Protein AF-A0AB37XLH5-F1 (afdb_monomer)

Secondary structure (DSSP, 8-state):
----PPPGGGSPPHHHHHHHHHHHHHHHHHTT-EEEETTEEE-TTSHHHHHHHHT--EEETTEEES--S--B---STT-EEEETTEEEE---

Mean predicted aligned error: 6.24 Å

Foldseek 3Di:
DPDDDDPPVPDDDPVVVVVVVVVVCVVVVVVQWDDLDDPDTHHCPDLSVVCSVVVQWDADPVGIDNDPPDWADFDDAQTWTDGPPDIDGHHD

InterPro domains:
  IPR058240 Radical SAM superfamily [SSF102114] (2-92)

Organism: Staphylococcus aureus (NCBI:txid1280)

Structure (mmCIF, N/CA/C/O backbone):
data_AF-A0AB37XLH5-F1
#
_entry.id   AF-A0AB37XLH5-F1
#
loop_
_atom_site.group_PDB
_atom_site.id
_atom_site.type_symbol
_atom_site.label_atom_id
_atom_site.label_alt_id
_atom_site.label_comp_id
_atom_site.label_asym_id
_atom_site.label_entity_id
_atom_site.label_seq_id
_atom_site.pdbx_PDB_ins_code
_atom_site.Cartn_x
_atom_site.Cartn_y
_atom_site.Cartn_z
_atom_site.occupancy
_atom_site.B_iso_or_equiv
_atom_site.auth_seq_id
_atom_site.auth_comp_id
_atom_site.auth_asym_id
_atom_site.auth_atom_id
_atom_site.pdbx_PDB_model_num
ATOM 1 N N . ALA A 1 1 ? -10.855 24.651 6.270 1.00 47.16 1 ALA A N 1
ATOM 2 C CA . ALA A 1 1 ? -11.683 24.164 7.393 1.00 47.16 1 ALA A CA 1
ATOM 3 C C . ALA A 1 1 ? -10.800 23.305 8.291 1.00 47.16 1 ALA A C 1
ATOM 5 O O . ALA A 1 1 ? -10.146 22.412 7.773 1.00 47.16 1 ALA A O 1
ATOM 6 N N . ALA A 1 2 ? -10.693 23.605 9.589 1.00 56.81 2 ALA A N 1
ATOM 7 C CA . ALA A 1 2 ? -9.884 22.792 10.496 1.00 56.81 2 ALA A CA 1
ATOM 8 C C . ALA A 1 2 ? -10.633 21.484 10.780 1.00 56.81 2 ALA A C 1
ATOM 10 O O . ALA A 1 2 ? -11.664 21.496 11.452 1.00 56.81 2 ALA A O 1
ATOM 11 N N . GLN A 1 3 ? -10.152 20.371 10.223 1.00 66.25 3 GLN A N 1
ATOM 12 C CA . GLN A 1 3 ? -10.684 19.052 10.543 1.00 66.25 3 GLN A CA 1
ATOM 13 C C . GLN A 1 3 ? -10.527 18.828 12.047 1.00 66.25 3 GLN A C 1
ATOM 15 O O . GLN A 1 3 ? -9.420 18.867 12.588 1.00 66.25 3 GLN A O 1
ATOM 20 N N . ARG A 1 4 ? -11.658 18.672 12.737 1.00 76.12 4 ARG A N 1
ATOM 21 C CA . ARG A 1 4 ? -11.694 18.444 14.178 1.00 76.12 4 ARG A CA 1
ATOM 22 C C . ARG A 1 4 ? -11.021 17.097 14.441 1.00 76.12 4 ARG A C 1
ATOM 24 O O . ARG A 1 4 ? -11.536 16.063 14.024 1.00 76.12 4 ARG A O 1
ATOM 31 N N . LYS A 1 5 ? -9.836 17.134 15.055 1.00 80.31 5 LYS A N 1
ATOM 32 C CA . LYS A 1 5 ? -9.052 15.933 15.360 1.00 80.31 5 LYS A CA 1
ATOM 33 C C . LYS A 1 5 ? -9.861 15.012 16.278 1.00 80.31 5 LYS A C 1
ATOM 35 O O . LYS A 1 5 ? -10.573 15.493 17.163 1.00 80.31 5 LYS A O 1
ATOM 40 N N . ILE A 1 6 ? -9.750 13.707 16.041 1.00 87.31 6 ILE A N 1
ATOM 41 C CA . ILE A 1 6 ? -10.243 12.676 16.961 1.00 87.31 6 ILE A CA 1
ATOM 42 C C . ILE A 1 6 ? -9.522 12.888 18.296 1.00 87.31 6 ILE A C 1
ATOM 44 O O . ILE A 1 6 ? -8.341 13.241 18.299 1.00 87.31 6 ILE A O 1
ATOM 48 N N . LYS A 1 7 ? -10.231 12.758 19.420 1.00 91.75 7 LYS A N 1
ATOM 49 C CA . LYS A 1 7 ? -9.588 12.872 20.730 1.00 91.75 7 LYS A CA 1
ATOM 50 C C . LYS A 1 7 ? -8.696 11.654 20.932 1.00 91.75 7 LYS A C 1
ATOM 52 O O . LYS A 1 7 ? -9.125 10.545 20.641 1.00 91.75 7 LYS A O 1
ATOM 57 N N . ASP A 1 8 ? -7.515 11.845 21.506 1.00 89.62 8 ASP A N 1
ATOM 58 C CA . ASP A 1 8 ? -6.573 10.740 21.722 1.00 89.62 8 ASP A CA 1
ATOM 59 C C . ASP A 1 8 ? -7.172 9.606 22.569 1.00 89.62 8 ASP A C 1
ATOM 61 O O . ASP A 1 8 ? -6.878 8.442 22.331 1.00 89.62 8 ASP A O 1
ATOM 65 N N . ALA A 1 9 ? -8.070 9.938 23.503 1.00 92.81 9 ALA A N 1
ATOM 66 C CA . ALA A 1 9 ? -8.789 8.965 24.326 1.00 92.81 9 ALA A CA 1
ATOM 67 C C . ALA A 1 9 ? -9.781 8.081 23.542 1.00 92.81 9 ALA A C 1
ATOM 69 O O . ALA A 1 9 ? -10.153 7.021 24.032 1.00 92.81 9 ALA A O 1
ATOM 70 N N . ASP A 1 10 ? -10.201 8.512 22.349 1.00 92.94 10 ASP A N 1
ATOM 71 C CA . ASP A 1 10 ? -11.100 7.755 21.472 1.00 92.94 10 ASP A CA 1
ATOM 72 C C . ASP A 1 10 ? -10.309 6.876 20.475 1.00 92.94 10 ASP A C 1
ATOM 74 O O . ASP A 1 10 ? -10.905 6.135 19.692 1.00 92.94 10 ASP A O 1
ATOM 78 N N . LEU A 1 11 ? -8.97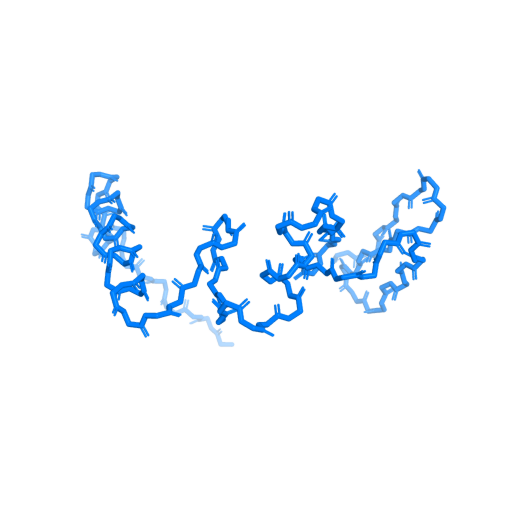0 6.967 20.457 1.00 93.88 11 LEU A N 1
ATOM 79 C CA . LEU A 1 11 ? -8.126 6.145 19.591 1.00 93.88 11 LEU A CA 1
ATOM 80 C C . LEU A 1 11 ? -7.931 4.743 20.191 1.00 93.88 11 LEU A C 1
ATOM 82 O O . LEU A 1 11 ? -7.734 4.618 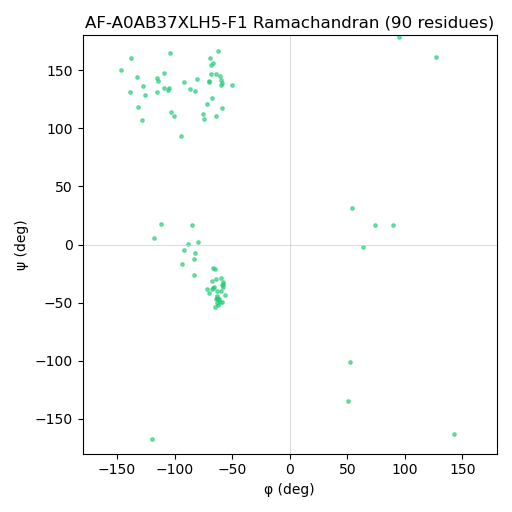21.401 1.00 93.88 11 LEU A O 1
ATOM 86 N N . PRO A 1 12 ? -7.903 3.685 19.360 1.00 95.12 12 PRO A N 1
ATOM 87 C CA . PRO A 1 12 ? -7.641 2.336 19.843 1.00 95.12 12 PRO A CA 1
ATOM 88 C C . PRO A 1 12 ? -6.225 2.219 20.417 1.00 95.12 12 PRO A C 1
ATOM 90 O O . PRO A 1 12 ? -5.273 2.836 19.916 1.00 95.12 12 PRO A O 1
ATOM 93 N N . SER A 1 13 ? -6.086 1.381 21.444 1.00 96.50 13 SER A N 1
ATOM 94 C CA . SER A 1 13 ? -4.792 0.998 22.004 1.00 96.50 13 SER A CA 1
ATOM 95 C C . SER A 1 13 ? -3.933 0.261 20.966 1.00 96.50 13 SER A C 1
ATOM 97 O O . SER A 1 13 ? -4.411 -0.161 19.910 1.00 96.50 13 SER A O 1
ATOM 99 N N . ALA A 1 14 ? -2.637 0.103 21.246 1.00 95.69 14 ALA A N 1
ATOM 100 C CA . ALA A 1 14 ? -1.746 -0.648 20.361 1.00 95.69 14 ALA A CA 1
ATOM 101 C C . ALA A 1 14 ? -2.199 -2.109 20.182 1.00 95.69 14 ALA A C 1
ATOM 103 O O . ALA A 1 14 ? -2.170 -2.614 19.066 1.00 95.69 14 ALA A O 1
ATOM 104 N N . GLU A 1 15 ? -2.664 -2.745 21.257 1.00 97.31 15 GLU A N 1
ATOM 105 C CA . GLU A 1 15 ? -3.211 -4.107 21.249 1.00 97.31 15 GLU A CA 1
ATOM 106 C C . GLU A 1 15 ? -4.478 -4.189 20.391 1.00 97.31 15 GLU A C 1
ATOM 108 O O . GLU A 1 15 ? -4.518 -4.951 19.433 1.00 97.31 15 GLU A O 1
ATOM 113 N N . GLN A 1 16 ? -5.439 -3.285 20.612 1.00 97.25 16 GLN A N 1
ATOM 114 C CA . GLN A 1 16 ? -6.672 -3.236 19.820 1.00 97.25 16 GLN A CA 1
ATOM 115 C C . GLN A 1 16 ? -6.403 -3.035 18.323 1.00 97.25 16 GLN A C 1
ATOM 117 O O . GLN A 1 16 ? -7.116 -3.576 17.485 1.00 97.25 16 GLN A O 1
ATOM 122 N N . LYS A 1 17 ? -5.371 -2.264 17.953 1.00 95.69 17 LYS A N 1
ATOM 123 C CA . LYS A 1 17 ? -4.974 -2.107 16.543 1.00 95.69 17 LYS A CA 1
ATOM 124 C C . LYS A 1 17 ? -4.457 -3.411 15.933 1.00 95.69 17 LYS A C 1
ATOM 126 O O . LYS A 1 17 ? -4.700 -3.644 14.751 1.00 95.69 17 LYS A O 1
ATOM 131 N N . LEU A 1 18 ? -3.740 -4.229 16.706 1.00 95.00 18 LEU A N 1
ATOM 132 C CA . LEU A 1 18 ? -3.258 -5.534 16.249 1.00 95.00 18 LEU A CA 1
ATOM 133 C C . LEU A 1 18 ? -4.412 -6.525 16.098 1.00 95.00 18 LEU A C 1
ATOM 135 O O . LEU A 1 18 ? -4.468 -7.209 15.078 1.00 95.00 18 LEU A O 1
ATOM 13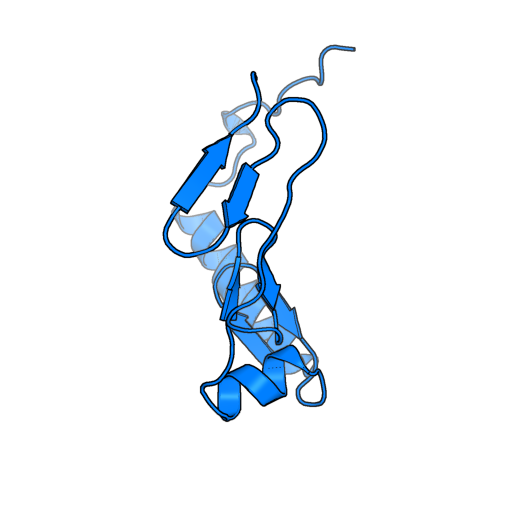9 N N . ASP A 1 19 ? -5.356 -6.529 17.039 1.00 97.31 19 ASP A N 1
ATOM 140 C CA . ASP A 1 19 ? -6.558 -7.365 16.961 1.00 97.31 19 ASP A CA 1
ATOM 141 C C . ASP A 1 19 ? -7.382 -7.014 15.716 1.00 97.31 19 ASP A C 1
ATOM 143 O O . ASP A 1 19 ? -7.678 -7.882 14.896 1.00 97.31 19 ASP A O 1
ATOM 147 N N . ILE A 1 20 ? -7.648 -5.719 15.497 1.00 96.00 20 ILE A N 1
ATOM 148 C CA . ILE A 1 20 ? -8.347 -5.229 14.298 1.00 96.00 20 ILE A CA 1
ATOM 149 C C . ILE A 1 20 ? -7.622 -5.672 13.023 1.00 96.00 20 ILE A C 1
ATOM 151 O O . ILE A 1 20 ? -8.268 -6.102 12.065 1.00 96.00 20 ILE A O 1
ATOM 155 N N . LEU A 1 21 ? -6.290 -5.574 12.982 1.00 93.81 21 LEU A N 1
ATOM 156 C CA . LEU A 1 21 ? -5.505 -5.990 11.820 1.00 93.81 21 LEU A CA 1
ATOM 157 C C . LEU A 1 21 ? -5.637 -7.498 11.569 1.00 93.81 21 LEU A C 1
ATOM 159 O O . LEU A 1 21 ? -5.885 -7.909 10.435 1.00 93.81 21 LEU A O 1
ATOM 163 N N . GLN A 1 22 ? -5.497 -8.317 12.611 1.00 94.81 22 GLN A N 1
ATOM 164 C CA . GLN A 1 22 ? -5.604 -9.768 12.508 1.00 94.81 22 GLN A CA 1
ATOM 165 C C . GLN A 1 22 ? -7.002 -10.198 12.046 1.00 94.81 22 GLN A C 1
ATOM 167 O O . GLN A 1 22 ? -7.126 -11.002 11.118 1.00 94.81 22 GLN A O 1
ATOM 172 N N . GLU A 1 23 ? -8.050 -9.631 12.644 1.00 96.69 23 GLU A N 1
ATOM 173 C CA . GLU A 1 23 ? -9.441 -9.892 12.266 1.00 96.69 23 GLU A CA 1
ATOM 174 C C . GLU A 1 23 ? -9.736 -9.446 10.833 1.00 96.69 23 GLU A C 1
ATOM 176 O O . GLU A 1 23 ? -10.409 -10.162 10.086 1.00 96.69 23 GLU A O 1
ATOM 181 N N . THR A 1 24 ? -9.197 -8.299 10.414 1.00 96.12 24 THR A N 1
ATOM 182 C CA . THR A 1 24 ? -9.343 -7.793 9.043 1.00 96.12 24 THR A CA 1
ATOM 183 C C . THR A 1 24 ? -8.693 -8.741 8.040 1.00 96.12 24 THR A C 1
ATOM 18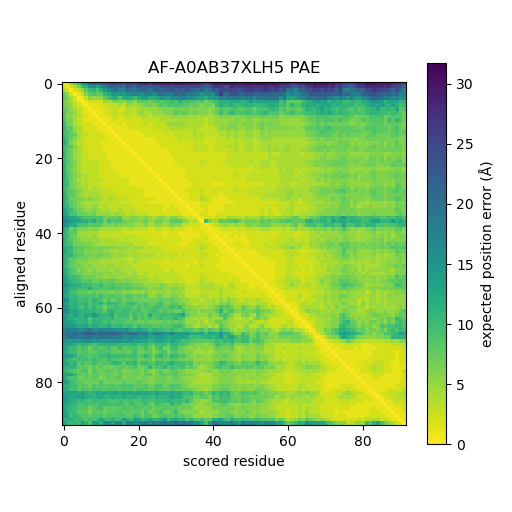5 O O . THR A 1 24 ? -9.320 -9.093 7.040 1.00 96.12 24 THR A O 1
ATOM 188 N N . ILE A 1 25 ? -7.469 -9.207 8.319 1.00 95.12 25 ILE A N 1
ATOM 189 C CA . ILE A 1 25 ? -6.773 -10.179 7.465 1.00 95.12 25 ILE A CA 1
ATOM 190 C C . ILE A 1 25 ? -7.601 -11.458 7.345 1.00 95.12 25 ILE A C 1
ATOM 192 O O . ILE A 1 25 ? -7.846 -11.918 6.229 1.00 95.12 25 ILE A O 1
ATOM 196 N N . ALA A 1 26 ? -8.064 -12.017 8.466 1.00 96.44 26 ALA A N 1
ATOM 197 C CA . ALA A 1 26 ? -8.857 -13.243 8.463 1.00 96.44 26 ALA A CA 1
ATOM 198 C C . ALA A 1 26 ? -10.168 -13.070 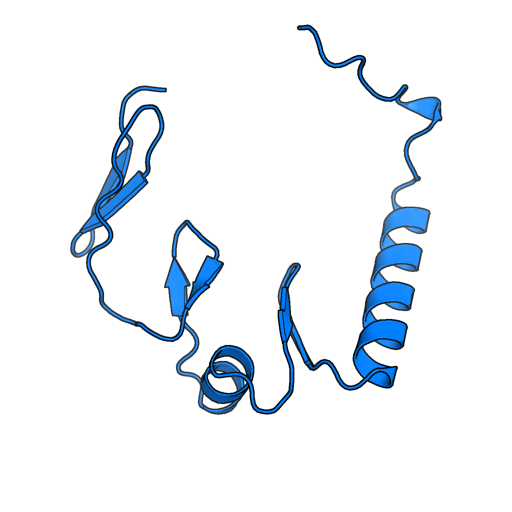7.679 1.00 96.44 26 ALA A C 1
ATOM 200 O O . ALA A 1 26 ? -10.493 -13.889 6.818 1.00 96.44 26 ALA A O 1
ATOM 201 N N . SER A 1 27 ? -10.881 -11.970 7.926 1.00 97.50 27 SER A N 1
ATOM 202 C CA . SER A 1 27 ? -12.157 -11.658 7.281 1.00 97.50 27 SER A CA 1
ATOM 203 C C . SER A 1 27 ? -12.004 -11.505 5.769 1.00 97.50 27 SER A C 1
ATOM 205 O O . SER A 1 27 ? -12.698 -12.184 5.012 1.00 97.50 27 SER A O 1
ATOM 207 N N . LEU A 1 28 ? -11.063 -10.677 5.308 1.00 96.94 28 LEU A N 1
ATOM 208 C CA . LEU A 1 28 ? -10.838 -10.456 3.878 1.00 96.94 28 LEU A CA 1
ATOM 209 C C . LEU A 1 28 ? -10.311 -11.712 3.178 1.00 96.94 28 LEU A C 1
ATOM 211 O O . LEU A 1 28 ? -10.755 -12.019 2.072 1.00 96.94 28 LEU A O 1
ATOM 215 N N . THR A 1 29 ? -9.453 -12.488 3.844 1.00 95.00 29 THR A N 1
ATOM 216 C CA . THR A 1 29 ? -8.986 -13.775 3.309 1.00 95.00 29 THR A CA 1
ATOM 217 C C . THR A 1 29 ? -10.143 -14.755 3.145 1.00 95.00 29 THR A C 1
ATOM 219 O O . THR A 1 29 ? -10.283 -15.372 2.091 1.00 95.00 29 THR A O 1
ATOM 222 N N . SER A 1 30 ? -11.034 -14.852 4.138 1.00 96.62 30 SER A N 1
ATOM 223 C CA . SER A 1 30 ? -12.237 -15.692 4.040 1.00 96.62 30 SER A CA 1
ATOM 224 C C . SER A 1 30 ? -13.205 -15.236 2.943 1.00 96.62 30 SER A C 1
ATOM 226 O O . SER A 1 30 ? -13.884 -16.062 2.338 1.00 96.62 30 SER A O 1
ATOM 228 N N . ALA A 1 31 ? -13.224 -13.935 2.640 1.00 97.25 31 ALA A N 1
ATOM 229 C CA . ALA A 1 31 ? -14.000 -13.354 1.550 1.00 97.25 31 ALA A CA 1
ATOM 230 C C . ALA A 1 31 ? -13.332 -13.524 0.169 1.00 97.25 31 ALA A C 1
ATOM 232 O O . ALA A 1 31 ? -13.874 -13.060 -0.834 1.00 97.25 31 ALA A O 1
ATOM 233 N N . GLY A 1 32 ? -12.177 -14.195 0.105 1.00 96.00 32 GLY A N 1
ATOM 234 C CA . GLY A 1 32 ? -11.483 -14.529 -1.135 1.00 96.00 32 GLY A CA 1
ATOM 235 C C . GLY A 1 32 ? -10.481 -13.481 -1.611 1.00 96.00 32 GLY A C 1
ATOM 236 O O . GLY A 1 32 ? -10.092 -13.528 -2.772 1.00 96.00 32 GLY A O 1
ATOM 237 N N . TYR A 1 33 ? -10.053 -12.548 -0.758 1.00 97.31 33 TYR A N 1
ATOM 238 C CA . TYR A 1 33 ? -8.958 -11.632 -1.076 1.00 97.31 33 TYR A CA 1
ATOM 239 C C . TYR A 1 33 ? -7.613 -12.200 -0.611 1.00 97.31 33 TYR A C 1
ATOM 241 O O . TYR A 1 33 ? -7.490 -12.749 0.479 1.00 97.31 33 TYR A O 1
ATOM 249 N N . GLN A 1 34 ? -6.575 -12.031 -1.421 1.00 94.75 34 GLN A N 1
ATOM 250 C CA . GLN A 1 34 ? -5.192 -12.307 -1.058 1.00 94.75 34 GLN A CA 1
ATOM 251 C C . GLN A 1 34 ? -4.584 -11.074 -0.387 1.00 94.75 34 GLN A C 1
ATOM 253 O O . GLN A 1 34 ? -4.711 -9.954 -0.889 1.00 94.75 34 GLN A O 1
ATOM 258 N N . PHE A 1 35 ? -3.889 -11.280 0.731 1.00 94.19 35 PHE A N 1
ATOM 259 C CA . PHE A 1 35 ? -3.089 -10.230 1.354 1.00 94.19 35 PHE A CA 1
ATOM 260 C C . PHE A 1 35 ? -1.796 -10.010 0.556 1.00 94.19 35 PHE A C 1
ATOM 262 O O . PHE A 1 35 ? -0.929 -10.883 0.518 1.00 94.19 35 PHE A O 1
ATOM 269 N N . ILE A 1 36 ? -1.669 -8.844 -0.082 1.00 91.69 36 ILE A N 1
ATOM 270 C CA . ILE A 1 36 ? -0.498 -8.475 -0.896 1.00 91.69 36 ILE A CA 1
ATOM 271 C C . ILE A 1 36 ? 0.631 -7.917 -0.013 1.00 91.69 36 ILE A C 1
ATOM 273 O O . ILE A 1 36 ? 1.808 -8.041 -0.344 1.00 91.69 36 ILE A O 1
ATOM 277 N N . GLY A 1 37 ? 0.288 -7.352 1.146 1.00 85.88 37 GLY A N 1
ATOM 278 C CA . GLY A 1 37 ? 1.235 -6.805 2.117 1.00 85.88 37 GLY A CA 1
ATOM 279 C C . GLY A 1 37 ? 0.904 -5.368 2.514 1.00 85.88 37 GLY A C 1
ATOM 280 O O . GLY A 1 37 ? 0.180 -4.668 1.809 1.00 85.88 37 GLY A O 1
ATOM 281 N N . MET A 1 38 ? 1.462 -4.933 3.651 1.00 81.12 38 MET A N 1
ATOM 282 C CA . MET A 1 38 ? 1.152 -3.654 4.311 1.00 81.12 38 MET A CA 1
ATOM 283 C C . MET A 1 38 ? -0.361 -3.478 4.520 1.00 81.12 38 MET A C 1
ATOM 285 O O . MET A 1 38 ? -0.924 -4.053 5.444 1.00 81.12 38 MET A O 1
ATOM 289 N N . ASP A 1 39 ? -0.997 -2.698 3.658 1.00 84.25 39 ASP A N 1
ATOM 290 C CA . ASP A 1 39 ? -2.387 -2.263 3.692 1.00 84.25 39 ASP A CA 1
ATOM 291 C C . ASP A 1 39 ? -3.198 -2.745 2.471 1.00 84.25 39 ASP A C 1
ATOM 293 O O . ASP A 1 39 ? -4.363 -2.377 2.335 1.00 84.25 39 ASP A O 1
ATOM 297 N N . HIS A 1 40 ? -2.616 -3.573 1.590 1.00 89.94 40 HIS A N 1
ATOM 298 C CA . HIS A 1 40 ? -3.236 -3.975 0.324 1.00 89.94 40 HIS A CA 1
ATOM 299 C C . HIS A 1 40 ? -3.767 -5.414 0.311 1.00 89.94 40 HIS A C 1
ATOM 301 O O . HIS A 1 40 ? -3.070 -6.379 0.644 1.00 89.94 40 HIS A O 1
ATOM 307 N N . PHE A 1 41 ? -4.999 -5.545 -0.186 1.00 94.69 41 PHE A N 1
ATOM 308 C CA . PHE A 1 41 ? -5.682 -6.801 -0.474 1.00 94.69 41 PHE A CA 1
ATOM 309 C C . PHE A 1 41 ? -6.192 -6.772 -1.914 1.00 94.69 41 PHE A C 1
ATOM 311 O O . PHE A 1 41 ? -6.764 -5.771 -2.342 1.00 94.69 41 PHE A O 1
ATOM 318 N N . ALA A 1 42 ? -6.015 -7.863 -2.649 1.00 95.19 42 ALA A N 1
ATOM 319 C CA . ALA A 1 42 ? -6.456 -7.975 -4.037 1.00 95.19 42 ALA A CA 1
ATOM 320 C C . ALA A 1 42 ? -7.083 -9.346 -4.286 1.00 95.19 42 ALA A C 1
ATOM 322 O O . ALA A 1 42 ? -6.874 -10.278 -3.508 1.00 95.19 42 ALA A O 1
ATOM 323 N N . ARG A 1 43 ? -7.879 -9.499 -5.347 1.00 96.19 43 ARG A N 1
ATOM 324 C CA . ARG A 1 43 ? -8.374 -10.835 -5.707 1.00 96.19 43 ARG A CA 1
ATOM 325 C C . ARG A 1 43 ? -7.214 -11.714 -6.197 1.00 96.19 43 ARG A C 1
ATOM 327 O O . ARG A 1 43 ? -6.228 -11.181 -6.693 1.00 96.19 43 ARG A O 1
ATOM 334 N N . PRO A 1 44 ? -7.293 -13.050 -6.096 1.00 94.44 44 PRO A N 1
ATOM 335 C CA . PRO A 1 44 ? -6.211 -13.928 -6.534 1.00 94.44 44 PRO A CA 1
ATOM 336 C C . PRO A 1 44 ? -5.870 -13.790 -8.023 1.00 94.44 44 PRO A C 1
ATOM 338 O O . PRO A 1 44 ? -4.726 -14.030 -8.398 1.00 94.44 44 PRO A O 1
ATOM 341 N N . ASP A 1 45 ? -6.839 -13.416 -8.855 1.00 94.25 45 ASP A N 1
ATOM 342 C CA . ASP A 1 45 ? -6.714 -13.167 -10.294 1.00 94.25 45 ASP A CA 1
ATOM 343 C C . ASP A 1 45 ? -6.332 -11.718 -10.643 1.00 94.25 45 ASP A C 1
ATOM 345 O O . ASP A 1 45 ? -6.174 -11.394 -11.817 1.00 94.25 45 ASP A O 1
ATOM 349 N N . ASP A 1 46 ? -6.156 -10.857 -9.640 1.00 95.50 46 ASP A N 1
ATOM 350 C CA . ASP A 1 46 ? -5.667 -9.495 -9.820 1.00 95.50 46 ASP A CA 1
ATOM 351 C C . ASP A 1 46 ? -4.193 -9.487 -10.251 1.00 95.50 46 ASP A C 1
ATOM 353 O O . ASP A 1 46 ? -3.390 -10.323 -9.819 1.00 95.50 46 ASP A O 1
ATOM 357 N N . GLU A 1 47 ? -3.820 -8.510 -11.075 1.00 91.81 47 GLU A N 1
ATOM 358 C CA . GLU A 1 47 ? -2.465 -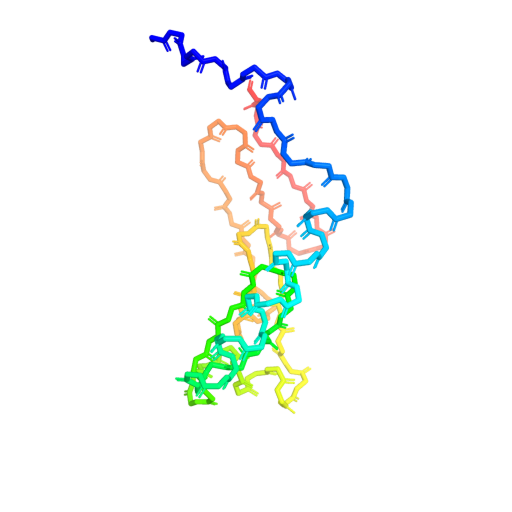8.375 -11.604 1.00 91.81 47 GLU A CA 1
ATOM 359 C C . GLU A 1 47 ? -1.403 -8.250 -10.498 1.00 91.81 47 GLU A C 1
ATOM 361 O O . GLU A 1 47 ? -0.318 -8.817 -10.625 1.00 91.81 47 GLU A O 1
ATOM 366 N N . LEU A 1 48 ? -1.723 -7.603 -9.370 1.00 91.31 48 LEU A N 1
ATOM 367 C CA . LEU A 1 48 ? -0.810 -7.472 -8.233 1.00 91.31 48 LEU A CA 1
ATOM 368 C C . LEU A 1 48 ? -0.636 -8.804 -7.501 1.00 91.31 48 LEU A C 1
ATOM 370 O O . LEU A 1 48 ? 0.468 -9.138 -7.068 1.00 91.31 48 LEU A O 1
ATOM 374 N N . ALA A 1 49 ? -1.713 -9.582 -7.375 1.00 93.62 49 ALA A N 1
ATOM 375 C CA . ALA A 1 49 ? -1.668 -10.905 -6.761 1.00 93.62 49 ALA A CA 1
ATOM 376 C C . ALA A 1 49 ? -0.870 -11.894 -7.618 1.00 93.62 49 ALA A C 1
ATOM 378 O O . ALA A 1 49 ? -0.120 -12.711 -7.078 1.00 93.62 49 ALA A O 1
ATOM 379 N N . ILE A 1 50 ? -1.006 -11.802 -8.944 1.00 93.81 50 ILE A N 1
ATOM 380 C CA . ILE A 1 50 ? -0.221 -12.575 -9.910 1.00 93.81 50 ILE A CA 1
ATOM 381 C C . ILE A 1 50 ? 1.254 -12.173 -9.830 1.00 93.81 50 ILE A C 1
ATOM 383 O O . ILE A 1 50 ? 2.091 -13.031 -9.552 1.00 93.81 50 ILE A O 1
ATOM 387 N N . ALA A 1 51 ? 1.566 -10.880 -9.954 1.00 91.94 51 ALA A N 1
ATOM 388 C CA . ALA A 1 51 ? 2.933 -10.368 -9.890 1.00 91.94 51 ALA A CA 1
ATOM 389 C C . ALA A 1 51 ? 3.634 -10.728 -8.569 1.00 91.94 51 ALA A C 1
ATOM 391 O O . ALA A 1 51 ? 4.819 -11.058 -8.563 1.00 91.94 51 ALA A O 1
ATOM 392 N N . GLN A 1 52 ? 2.902 -10.734 -7.447 1.00 92.06 52 GLN A N 1
ATOM 393 C CA . GLN A 1 52 ? 3.431 -11.180 -6.157 1.00 92.06 52 GLN A CA 1
ATOM 394 C C . GLN A 1 52 ? 3.842 -12.656 -6.185 1.00 92.06 52 GLN A C 1
ATOM 396 O O . GLN A 1 52 ? 4.926 -12.995 -5.714 1.00 92.06 52 GLN A O 1
ATOM 401 N N . ARG A 1 53 ? 2.991 -13.537 -6.730 1.00 92.88 53 ARG A N 1
ATOM 402 C CA . ARG A 1 53 ? 3.289 -14.976 -6.831 1.00 92.88 53 ARG A CA 1
ATOM 403 C C . ARG A 1 53 ? 4.428 -15.267 -7.804 1.00 92.88 53 ARG A C 1
ATOM 405 O O . ARG A 1 53 ? 5.173 -16.216 -7.588 1.00 92.88 53 ARG A O 1
ATOM 412 N N . GLU A 1 54 ? 4.571 -14.448 -8.840 1.00 93.31 54 GLU A N 1
ATOM 413 C CA . GLU A 1 54 ? 5.647 -14.543 -9.831 1.00 93.31 54 GLU A CA 1
ATOM 414 C C . GLU A 1 54 ? 6.958 -13.879 -9.372 1.00 93.31 54 GLU A C 1
ATOM 416 O O . GLU A 1 54 ? 7.986 -14.034 -10.026 1.00 93.31 54 GLU A O 1
ATOM 421 N N . GLY A 1 55 ? 6.957 -13.173 -8.235 1.00 90.31 55 GLY A N 1
ATOM 422 C CA . GLY A 1 55 ? 8.143 -12.496 -7.703 1.00 90.31 55 GLY A CA 1
ATOM 423 C C . GLY A 1 55 ? 8.537 -11.224 -8.463 1.00 90.31 55 GLY A C 1
ATOM 424 O O . GLY A 1 55 ? 9.653 -10.741 -8.293 1.00 90.31 55 GLY A O 1
ATOM 425 N N . ILE A 1 56 ? 7.626 -10.678 -9.271 1.00 91.38 56 ILE A N 1
ATOM 426 C CA . ILE A 1 56 ? 7.809 -9.471 -10.094 1.00 91.38 56 ILE A CA 1
ATOM 427 C C . ILE A 1 56 ? 6.943 -8.301 -9.605 1.00 91.38 56 ILE A C 1
ATOM 429 O O . ILE A 1 56 ? 6.662 -7.363 -10.342 1.00 91.38 56 ILE A O 1
ATOM 433 N N . LEU A 1 57 ? 6.454 -8.362 -8.365 1.00 89.81 57 LEU A N 1
ATOM 434 C CA . LEU A 1 57 ? 5.736 -7.245 -7.765 1.00 89.81 57 LEU A CA 1
ATOM 435 C C . LEU A 1 57 ? 6.719 -6.119 -7.439 1.00 89.81 57 LEU A C 1
ATOM 437 O O . LEU A 1 57 ? 7.630 -6.294 -6.630 1.00 89.81 57 LEU A O 1
ATOM 441 N N . HIS A 1 58 ? 6.487 -4.945 -8.014 1.00 87.56 58 HIS A N 1
ATOM 442 C CA . HIS A 1 58 ? 7.269 -3.746 -7.747 1.00 87.56 58 HIS A CA 1
ATOM 443 C C . HIS A 1 58 ? 6.504 -2.789 -6.832 1.00 87.56 58 HIS A C 1
ATOM 445 O O . HIS A 1 58 ? 5.296 -2.907 -6.624 1.00 87.56 58 HIS A O 1
ATOM 451 N N . ARG A 1 59 ? 7.213 -1.816 -6.257 1.00 84.88 59 ARG A N 1
ATOM 452 C CA . ARG A 1 59 ? 6.614 -0.774 -5.421 1.00 84.88 59 ARG A CA 1
ATOM 453 C C . ARG A 1 59 ? 7.250 0.573 -5.724 1.00 84.88 59 ARG A C 1
ATOM 455 O O . ARG A 1 59 ? 8.471 0.691 -5.706 1.00 84.88 59 ARG A O 1
ATOM 462 N N . ASN A 1 60 ? 6.423 1.589 -5.943 1.00 84.25 60 ASN A N 1
ATOM 463 C CA . ASN A 1 60 ? 6.862 2.978 -6.073 1.00 84.25 60 ASN A CA 1
ATOM 464 C C . ASN A 1 60 ? 6.213 3.855 -4.987 1.00 84.25 60 ASN A C 1
ATOM 466 O O . ASN A 1 60 ? 5.649 3.349 -4.014 1.00 84.25 60 ASN A O 1
ATOM 470 N N . PHE A 1 61 ? 6.315 5.180 -5.126 1.00 81.88 61 PHE A N 1
ATOM 471 C CA . PHE A 1 61 ? 5.814 6.117 -4.119 1.00 81.88 61 PHE A CA 1
ATOM 472 C C . PHE A 1 61 ? 4.284 6.083 -3.935 1.00 81.88 61 PHE A C 1
ATOM 474 O O . PHE A 1 61 ? 3.791 6.492 -2.887 1.00 81.88 61 PHE A O 1
ATOM 481 N N . GLN A 1 62 ? 3.535 5.587 -4.925 1.00 79.69 62 GLN A N 1
ATOM 482 C CA . GLN A 1 62 ? 2.072 5.487 -4.879 1.00 79.69 62 GLN A CA 1
ATOM 483 C C . GLN A 1 62 ? 1.564 4.129 -4.377 1.00 79.69 62 GLN A C 1
ATOM 485 O O . GLN A 1 62 ? 0.405 4.039 -3.986 1.00 79.69 62 GLN A O 1
ATOM 490 N N . GLY A 1 63 ? 2.401 3.087 -4.354 1.00 82.62 63 GLY A N 1
ATOM 491 C CA . GLY A 1 63 ? 1.994 1.756 -3.903 1.00 82.62 63 GLY A CA 1
ATOM 492 C C . GLY A 1 63 ? 2.628 0.620 -4.697 1.00 82.62 63 GLY A C 1
ATOM 493 O O . GLY A 1 63 ? 3.646 0.803 -5.372 1.00 82.62 63 GLY A O 1
ATOM 494 N N . SER A 1 64 ? 2.037 -0.567 -4.563 1.00 82.50 64 SER A N 1
ATOM 495 C CA . SER A 1 64 ? 2.414 -1.758 -5.327 1.00 82.50 64 SER A CA 1
ATOM 496 C C . SER A 1 64 ? 2.004 -1.614 -6.796 1.00 82.50 64 SER A C 1
ATOM 498 O O . SER A 1 64 ? 0.935 -1.089 -7.093 1.00 82.50 64 SER A O 1
ATOM 500 N N . THR A 1 65 ? 2.854 -2.069 -7.712 1.00 82.56 65 THR A N 1
ATOM 501 C CA . THR A 1 65 ? 2.669 -1.954 -9.164 1.00 82.56 65 THR A CA 1
ATOM 502 C C . THR A 1 65 ? 3.262 -3.164 -9.885 1.00 82.56 65 THR A C 1
ATOM 504 O O . THR A 1 65 ? 4.238 -3.759 -9.428 1.00 82.56 65 THR A O 1
ATOM 507 N N . THR A 1 66 ? 2.681 -3.519 -11.029 1.00 80.81 66 THR A N 1
ATOM 508 C CA . THR A 1 66 ? 3.199 -4.538 -11.955 1.00 80.81 66 THR A CA 1
ATOM 509 C C . THR A 1 66 ? 4.273 -3.995 -12.900 1.00 80.81 66 THR A C 1
ATOM 511 O O . THR A 1 66 ? 4.977 -4.763 -13.548 1.00 80.81 66 THR A O 1
ATOM 514 N N . GLN A 1 67 ? 4.429 -2.672 -12.970 1.00 78.94 67 GLN A N 1
ATOM 515 C CA . GLN A 1 67 ? 5.387 -2.008 -13.851 1.00 78.94 67 GLN A CA 1
ATOM 516 C C . GLN A 1 67 ? 6.687 -1.729 -13.095 1.00 78.94 67 GLN A C 1
ATOM 518 O O . GLN A 1 67 ? 6.819 -0.714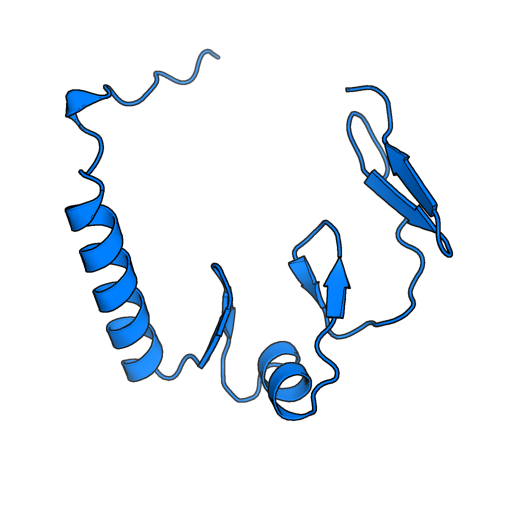 -12.404 1.00 78.94 67 GLN A O 1
ATOM 523 N N . GLY A 1 68 ? 7.628 -2.665 -13.206 1.00 71.50 68 GLY A N 1
ATOM 524 C CA . GLY A 1 68 ? 9.020 -2.458 -12.818 1.00 71.50 68 GLY A CA 1
ATOM 525 C C . GLY A 1 68 ? 9.741 -1.479 -13.742 1.00 71.50 68 GLY A C 1
ATOM 526 O O . GLY A 1 68 ? 9.289 -1.213 -14.855 1.00 71.50 68 GLY A O 1
ATOM 527 N N . ASP A 1 69 ? 10.855 -0.930 -13.258 1.00 76.69 69 ASP A N 1
ATOM 528 C CA . ASP A 1 69 ? 11.845 -0.182 -14.051 1.00 76.69 69 ASP A CA 1
ATOM 529 C C . ASP A 1 69 ? 11.291 0.989 -14.882 1.00 76.69 69 ASP A C 1
ATOM 531 O O . ASP A 1 69 ? 11.800 1.321 -15.951 1.00 76.69 69 ASP A O 1
ATOM 535 N N . THR A 1 70 ? 10.228 1.628 -14.391 1.00 85.88 70 THR A N 1
ATOM 536 C CA . THR A 1 70 ? 9.608 2.782 -15.049 1.00 85.88 70 THR A CA 1
ATOM 537 C C . THR A 1 70 ? 9.972 4.072 -14.326 1.00 85.88 70 THR A C 1
ATOM 539 O O . THR A 1 70 ? 9.845 4.161 -13.103 1.00 85.88 70 THR A O 1
ATOM 542 N N . ASP A 1 71 ? 10.345 5.096 -15.090 1.00 90.38 71 ASP A N 1
ATOM 543 C CA . ASP A 1 71 ? 10.520 6.446 -14.562 1.00 90.38 71 ASP A CA 1
ATOM 544 C C . ASP A 1 71 ? 9.165 7.036 -14.126 1.00 90.38 71 ASP A C 1
ATOM 546 O O . ASP A 1 71 ? 8.205 7.117 -14.895 1.00 90.38 71 ASP A O 1
ATOM 550 N N . LEU A 1 72 ? 9.095 7.498 -12.880 1.00 91.50 72 LEU A N 1
ATOM 551 C CA . LEU A 1 72 ? 7.956 8.187 -12.285 1.00 91.50 72 LEU A CA 1
ATOM 552 C C . LEU A 1 72 ? 8.240 9.692 -12.229 1.00 91.50 72 LEU A C 1
ATOM 554 O O . LEU A 1 72 ? 9.090 10.136 -11.459 1.00 91.50 72 LEU A O 1
ATOM 558 N N . LEU A 1 73 ? 7.483 10.496 -12.976 1.00 93.94 73 LEU A N 1
ATOM 559 C CA . LEU A 1 73 ? 7.521 11.958 -12.877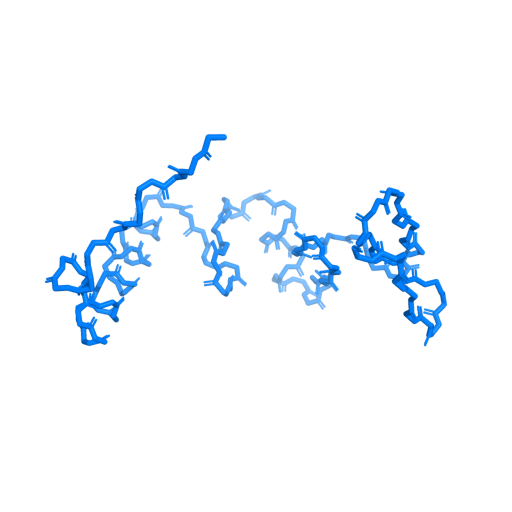 1.00 93.94 73 LEU A CA 1
ATOM 560 C C . LEU A 1 73 ? 6.340 12.475 -12.042 1.00 93.94 73 LEU A C 1
ATOM 562 O O . LEU A 1 73 ? 5.191 12.439 -12.479 1.00 93.94 73 LEU A O 1
ATOM 566 N N . GLY A 1 74 ? 6.628 12.990 -10.848 1.00 93.56 74 GLY A N 1
ATOM 567 C CA . GLY A 1 74 ? 5.652 13.636 -9.978 1.00 93.56 74 GLY A CA 1
ATOM 568 C C . GLY A 1 74 ? 5.416 15.102 -10.356 1.00 93.56 74 GLY A C 1
ATOM 569 O O . GLY A 1 74 ? 6.359 15.879 -10.509 1.00 93.56 74 GLY A O 1
ATOM 570 N N . LEU A 1 75 ? 4.149 15.510 -10.452 1.00 95.50 75 LEU A N 1
ATOM 571 C CA . LEU A 1 75 ? 3.753 16.890 -10.753 1.00 95.50 75 LEU A CA 1
ATOM 572 C C . LEU A 1 75 ? 3.014 17.529 -9.572 1.00 95.50 75 LEU A C 1
ATOM 574 O O . LEU A 1 75 ? 2.205 16.883 -8.911 1.00 95.50 75 LEU A O 1
ATOM 578 N N . GLY A 1 76 ? 3.257 18.823 -9.348 1.00 94.88 76 GLY A N 1
ATOM 579 C CA . GLY A 1 76 ? 2.608 19.608 -8.292 1.00 94.88 76 GLY A CA 1
ATOM 580 C C . GLY A 1 76 ? 3.410 19.708 -6.992 1.00 94.88 76 GLY A C 1
ATOM 581 O O . GLY A 1 76 ? 4.517 19.180 -6.875 1.00 94.88 76 GLY A O 1
ATOM 582 N N . VAL A 1 77 ? 2.854 20.442 -6.025 1.00 94.50 77 VAL A N 1
ATOM 583 C CA . VAL A 1 77 ? 3.463 20.669 -4.704 1.00 94.50 77 VAL A CA 1
ATOM 584 C C . VAL A 1 77 ? 3.681 19.337 -3.984 1.00 94.50 77 VAL A C 1
ATOM 586 O O . VAL A 1 77 ? 2.822 18.457 -4.025 1.00 94.50 77 VAL A O 1
ATOM 589 N N . SER A 1 78 ? 4.835 19.174 -3.339 1.00 93.56 78 SER A N 1
ATOM 590 C CA . SER A 1 78 ? 5.272 17.984 -2.593 1.00 93.56 78 SER A CA 1
ATOM 591 C C . SER A 1 78 ? 5.455 16.680 -3.387 1.00 93.56 78 SER A C 1
ATOM 593 O O . SER A 1 78 ? 5.891 15.687 -2.797 1.00 93.56 78 SER A O 1
ATOM 595 N N . ALA A 1 79 ? 5.167 16.675 -4.695 1.00 94.56 79 ALA A N 1
ATOM 596 C CA . ALA A 1 79 ? 5.242 15.484 -5.536 1.00 94.56 79 ALA A CA 1
ATOM 597 C C . ALA A 1 79 ? 6.657 14.890 -5.577 1.00 94.56 79 ALA A C 1
ATOM 599 O O . ALA A 1 79 ? 7.644 15.627 -5.549 1.00 94.56 79 ALA A O 1
ATOM 600 N N . ILE A 1 80 ? 6.738 13.560 -5.649 1.00 93.25 80 ILE A N 1
ATOM 601 C CA . ILE A 1 80 ? 7.996 12.811 -5.676 1.00 93.25 80 ILE A CA 1
ATOM 602 C C . ILE A 1 80 ? 8.137 12.091 -7.011 1.00 93.25 80 ILE A C 1
ATOM 604 O O . ILE A 1 80 ? 7.216 11.410 -7.460 1.00 93.25 80 ILE A O 1
ATOM 608 N N . SER A 1 81 ? 9.310 12.252 -7.609 1.00 94.12 81 SER A N 1
ATOM 609 C CA . SER A 1 81 ? 9.736 11.606 -8.843 1.00 94.12 81 SER A CA 1
ATOM 610 C C . SER A 1 81 ? 10.816 10.565 -8.547 1.00 94.12 81 SER A C 1
ATOM 612 O O . SER A 1 81 ? 11.632 10.759 -7.643 1.00 94.12 81 SER A O 1
ATOM 614 N N . MET A 1 82 ? 10.837 9.494 -9.335 1.00 92.50 82 MET A N 1
ATOM 615 C CA . MET A 1 82 ? 11.873 8.461 -9.366 1.00 92.50 82 MET A CA 1
ATOM 616 C C . MET A 1 82 ? 12.302 8.319 -10.827 1.00 92.50 82 MET A C 1
ATOM 618 O O . MET A 1 82 ? 11.504 7.862 -11.634 1.00 92.50 82 MET A O 1
ATOM 622 N N . ILE A 1 83 ? 13.493 8.794 -11.188 1.00 92.12 83 ILE A N 1
ATOM 623 C CA . ILE A 1 83 ? 13.975 8.791 -12.580 1.00 92.12 83 ILE A CA 1
ATOM 624 C C . ILE A 1 83 ? 15.392 8.225 -12.589 1.00 92.12 83 ILE A C 1
ATOM 626 O O . ILE A 1 83 ? 16.281 8.798 -11.950 1.00 92.12 83 ILE A O 1
ATOM 630 N N . GLY A 1 84 ? 15.598 7.106 -13.284 1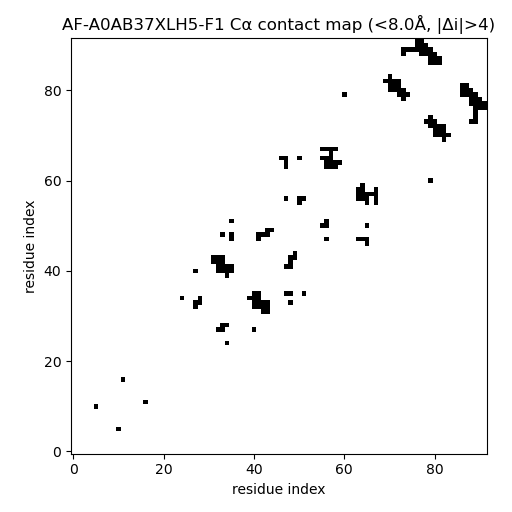.00 90.38 84 GLY A N 1
ATOM 631 C CA . GLY A 1 84 ? 16.790 6.276 -13.110 1.00 90.38 84 GLY A CA 1
ATOM 632 C C . GLY A 1 84 ? 17.028 5.947 -11.630 1.00 90.38 84 GLY A C 1
ATOM 633 O O . GLY A 1 84 ? 16.092 5.664 -10.886 1.00 90.38 84 GLY A O 1
ATOM 634 N N . ASP A 1 85 ? 18.273 6.078 -11.170 1.00 90.31 85 ASP A N 1
ATOM 635 C CA . ASP A 1 85 ? 18.656 5.817 -9.771 1.00 90.31 85 ASP A CA 1
ATOM 636 C C . ASP A 1 85 ? 18.446 7.025 -8.829 1.00 90.31 85 ASP A C 1
ATOM 638 O O . ASP A 1 85 ? 19.005 7.082 -7.729 1.00 90.31 85 ASP A O 1
ATOM 642 N N . CYS A 1 86 ? 17.662 8.025 -9.247 1.00 92.00 86 CYS A N 1
ATOM 643 C CA . CYS A 1 86 ? 17.488 9.282 -8.523 1.00 92.00 86 CYS A CA 1
ATOM 644 C C . CYS A 1 86 ? 16.060 9.476 -8.005 1.00 92.00 86 CYS A C 1
ATOM 646 O O . CYS A 1 86 ? 15.079 9.257 -8.715 1.00 92.00 86 CYS A O 1
ATOM 648 N N . TYR A 1 87 ? 15.959 10.028 -6.793 1.00 92.38 87 TYR A N 1
ATOM 649 C CA . TYR A 1 87 ? 14.713 10.533 -6.216 1.00 92.38 87 TYR A CA 1
ATOM 650 C C . TYR A 1 87 ? 14.737 12.060 -6.140 1.00 92.38 87 TYR A C 1
ATOM 652 O O . TYR A 1 87 ? 15.713 12.646 -5.671 1.00 92.38 87 TYR A O 1
ATOM 660 N N . ALA A 1 88 ? 13.646 12.706 -6.550 1.00 94.44 88 ALA A N 1
ATOM 661 C CA . ALA A 1 88 ? 13.480 14.156 -6.460 1.00 94.44 88 ALA A CA 1
ATOM 662 C C . ALA A 1 88 ? 12.113 14.512 -5.869 1.00 94.44 88 ALA A C 1
ATOM 664 O O . ALA A 1 88 ? 11.126 13.834 -6.140 1.00 94.44 88 ALA A O 1
ATOM 665 N N . GLN A 1 89 ? 12.045 15.584 -5.078 1.00 96.12 89 GLN A N 1
ATOM 666 C CA . GLN A 1 89 ? 10.804 16.073 -4.479 1.00 96.12 89 GLN A CA 1
ATOM 667 C C . GLN A 1 89 ? 10.592 17.551 -4.821 1.00 96.12 89 GLN A C 1
ATOM 669 O O . GLN A 1 89 ? 11.475 18.379 -4.593 1.00 96.12 89 GLN A O 1
ATOM 674 N N . ASN A 1 90 ? 9.406 17.886 -5.326 1.00 95.06 90 ASN A N 1
ATOM 675 C CA . ASN A 1 90 ? 8.981 19.272 -5.496 1.00 95.06 90 ASN A CA 1
ATOM 676 C C . ASN A 1 90 ? 8.805 19.955 -4.131 1.00 95.06 90 ASN A C 1
ATOM 678 O O . ASN A 1 90 ? 8.544 19.299 -3.123 1.00 95.06 90 ASN A O 1
ATOM 682 N N . GLN A 1 91 ? 8.901 21.286 -4.099 1.00 93.25 91 GLN A N 1
ATOM 683 C CA . GLN A 1 91 ? 8.700 22.080 -2.878 1.00 93.25 91 GLN A CA 1
ATOM 684 C C . GLN A 1 91 ? 7.393 21.693 -2.164 1.00 93.25 91 GLN A C 1
ATOM 686 O O . GLN A 1 91 ? 6.384 21.465 -2.834 1.00 93.25 91 GLN A O 1
ATOM 691 N N . LYS A 1 92 ? 7.445 21.571 -0.832 1.00 82.75 92 LYS A N 1
ATOM 692 C CA . LYS A 1 92 ? 6.314 21.176 0.026 1.00 82.75 92 LYS A CA 1
ATOM 693 C C . LYS A 1 92 ? 5.405 22.349 0.364 1.00 82.75 92 LYS A C 1
ATOM 695 O O . LYS A 1 92 ? 5.932 23.475 0.486 1.00 82.75 92 LYS A O 1
#

pLDDT: mean 90.17, std 8.44, range [47.16, 97.5]

Nearest PDB structures (foldseek):
  1olt-assembly1_A  TM=9.844E-01  e=4.444E-11  Escherichia coli K-12
  3k3q-assembly1_C  TM=3.096E-01  e=4.425E+00  Clostridium botulinum A str. Hall

Radius of gyration: 17.86 Å; Cα contacts (8 Å, |Δi|>4): 97; chains: 1; bounding box: 33×40×39 Å

Solvent-accessible surface area (backbone atoms only — not comparable to full-atom values): 5729 Å² total; per-residue (Å²): 130,85,78,80,74,80,56,75,88,77,51,76,52,75,66,55,51,51,51,53,50,53,52,48,52,52,52,43,42,75,73,57,31,40,80,76,54,100,91,44,69,37,43,65,88,32,67,62,42,44,22,50,76,72,72,52,55,28,71,60,99,91,41,81,37,67,72,60,100,62,71,42,84,46,75,62,77,50,22,61,25,38,51,83,99,41,77,49,67,41,66,118

Sequence (92 aa):
AAQRKIKDADLPSAEQKLDILQETIASLTSAGYQFIGMDHFARPDDELAIAQREGILHRNFQGSTTQGDTDLLGLGVSAISMIGDCYAQNQK